Protein AF-A0A529NFM2-F1 (afdb_monomer_lite)

pLDDT: mean 87.83, std 7.05, range [56.12, 96.06]

Sequence (124 aa):
ILSVAPDRVPVTVTPLTDRETLAQTISKYDLLAVPVVDHGKLLGIVTIDDIIDTMVEETTEDVHRFGGMEALDEPYMKMGFLAMIQKRAGWLCALFISEMLTANAMQSYEGELEKAIVLTLFIP

Structure (mmCIF, N/CA/C/O backbone):
data_AF-A0A529NFM2-F1
#
_entry.id   AF-A0A529NFM2-F1
#
loop_
_atom_site.group_PD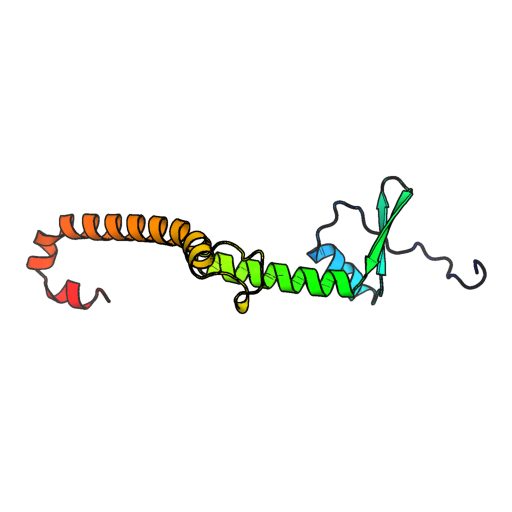B
_atom_site.id
_atom_site.type_symbol
_atom_site.label_atom_id
_atom_site.label_alt_id
_atom_site.label_comp_id
_atom_site.label_asym_id
_atom_site.label_entity_id
_atom_site.label_seq_id
_atom_site.pdbx_PDB_ins_code
_atom_site.Cartn_x
_atom_site.Cartn_y
_atom_site.Cartn_z
_atom_site.occupancy
_atom_site.B_iso_or_equiv
_atom_site.auth_seq_id
_atom_site.auth_comp_id
_atom_site.auth_asym_id
_atom_site.auth_atom_id
_atom_site.pdbx_PDB_model_num
ATOM 1 N N . ILE A 1 1 ? 17.351 -7.878 -40.162 1.00 56.12 1 ILE A N 1
ATOM 2 C CA . ILE A 1 1 ? 16.582 -7.542 -38.933 1.00 56.12 1 ILE A CA 1
ATOM 3 C C . ILE A 1 1 ? 15.458 -6.569 -39.268 1.00 56.12 1 ILE A C 1
ATOM 5 O O . ILE A 1 1 ? 14.311 -6.951 -39.105 1.00 56.12 1 ILE A O 1
ATO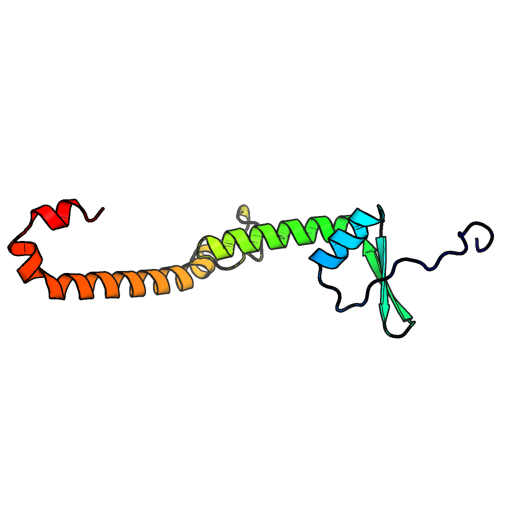M 9 N N . LEU A 1 2 ? 15.747 -5.397 -39.848 1.00 61.41 2 LEU A N 1
ATOM 10 C CA . LEU A 1 2 ? 14.709 -4.494 -40.387 1.00 61.41 2 LEU A CA 1
ATOM 11 C C . LEU A 1 2 ? 13.817 -5.141 -41.466 1.00 61.41 2 LEU A C 1
ATOM 13 O O . LEU A 1 2 ? 12.674 -4.753 -41.620 1.00 61.41 2 LEU A O 1
ATOM 17 N N . SER A 1 3 ? 14.304 -6.176 -42.156 1.00 69.69 3 SER A N 1
ATOM 18 C CA . SER A 1 3 ? 13.525 -6.996 -43.097 1.00 69.69 3 SER A CA 1
ATOM 19 C C . SER A 1 3 ? 12.562 -8.005 -42.447 1.00 69.69 3 SER A C 1
ATOM 21 O O . SER A 1 3 ? 11.791 -8.641 -43.155 1.00 69.69 3 SER A O 1
ATOM 23 N N . VAL A 1 4 ? 12.653 -8.207 -41.128 1.00 76.31 4 VAL A N 1
ATOM 24 C CA . VAL A 1 4 ? 11.832 -9.152 -40.341 1.00 76.31 4 VAL A CA 1
ATOM 25 C C . VAL A 1 4 ? 10.884 -8.398 -39.402 1.00 76.31 4 VAL A C 1
ATOM 27 O O . VAL A 1 4 ? 9.850 -8.930 -39.007 1.00 76.31 4 VAL A O 1
ATOM 30 N N . ALA A 1 5 ? 11.223 -7.155 -39.045 1.00 70.50 5 ALA A N 1
ATOM 31 C CA . ALA A 1 5 ? 10.384 -6.312 -38.211 1.00 70.50 5 ALA A CA 1
ATOM 32 C C . ALA A 1 5 ? 9.169 -5.809 -39.017 1.00 70.50 5 ALA A C 1
ATOM 34 O O . ALA A 1 5 ? 9.353 -5.256 -40.101 1.00 70.50 5 ALA A O 1
ATOM 35 N N . PRO A 1 6 ? 7.935 -5.994 -38.519 1.00 70.12 6 PRO A N 1
ATOM 36 C CA . PRO A 1 6 ? 6.748 -5.445 -39.162 1.00 70.12 6 PRO A CA 1
ATOM 37 C C . PRO A 1 6 ? 6.779 -3.912 -39.150 1.00 70.1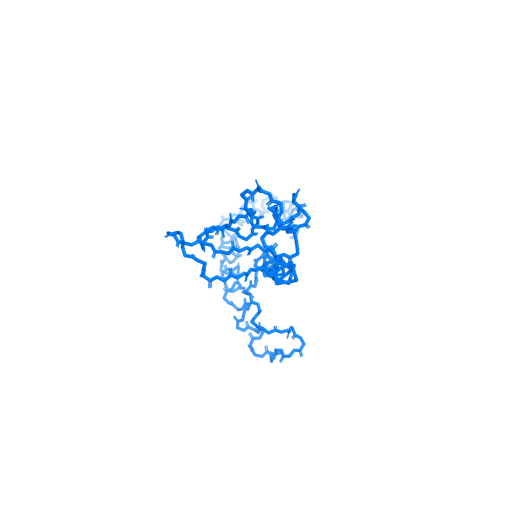2 6 PRO A C 1
ATOM 39 O O . PRO A 1 6 ? 7.216 -3.310 -38.170 1.00 70.12 6 PRO A O 1
ATOM 42 N N . ASP A 1 7 ? 6.252 -3.300 -40.211 1.00 73.94 7 ASP A N 1
ATOM 43 C CA . ASP A 1 7 ? 6.233 -1.849 -40.470 1.00 73.94 7 ASP A CA 1
ATOM 44 C C . ASP A 1 7 ? 5.181 -1.110 -39.609 1.00 73.94 7 ASP A C 1
ATOM 46 O O . ASP A 1 7 ? 4.349 -0.338 -40.084 1.00 73.94 7 ASP A O 1
ATOM 50 N N . ARG A 1 8 ? 5.147 -1.423 -38.310 1.00 78.94 8 ARG A N 1
ATOM 51 C CA . ARG A 1 8 ? 4.196 -0.882 -37.335 1.00 78.94 8 ARG A CA 1
ATOM 52 C C . ARG A 1 8 ? 4.927 -0.097 -36.264 1.00 78.94 8 ARG A C 1
ATOM 54 O O . ARG A 1 8 ? 5.994 -0.498 -35.802 1.00 78.94 8 ARG A O 1
ATOM 61 N N . VAL A 1 9 ? 4.312 1.000 -35.837 1.00 83.12 9 VAL A N 1
ATOM 62 C CA . VAL A 1 9 ? 4.808 1.783 -34.706 1.00 83.12 9 VAL A CA 1
ATOM 63 C C . VAL A 1 9 ? 4.782 0.885 -33.461 1.00 83.12 9 VAL A C 1
ATOM 65 O O . VAL A 1 9 ? 3.732 0.302 -33.170 1.00 83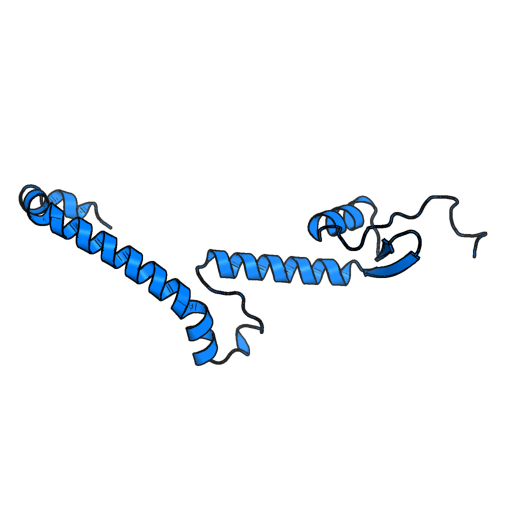.12 9 VAL A O 1
ATOM 68 N N . PRO A 1 10 ? 5.912 0.712 -32.752 1.00 86.25 10 PRO A N 1
ATOM 69 C CA . PRO A 1 10 ? 5.932 -0.071 -31.526 1.00 86.25 10 PRO A CA 1
ATOM 70 C C . PRO A 1 10 ? 5.066 0.607 -30.464 1.00 86.25 10 PRO A C 1
ATOM 72 O O . PRO A 1 10 ? 5.022 1.833 -30.370 1.00 86.25 10 PRO A O 1
ATOM 75 N N . VAL A 1 11 ? 4.385 -0.195 -29.650 1.00 91.38 11 VAL A N 1
ATOM 76 C CA . VAL A 1 11 ? 3.683 0.314 -28.469 1.00 91.38 11 VAL A CA 1
ATOM 77 C C . VAL A 1 11 ? 4.744 0.733 -27.455 1.00 91.38 11 VAL A C 1
ATOM 79 O O . VAL A 1 11 ? 5.595 -0.072 -27.086 1.00 91.38 11 VAL A O 1
ATOM 82 N N . THR A 1 12 ? 4.716 1.995 -27.038 1.00 93.69 12 THR A N 1
ATOM 83 C CA . THR A 1 12 ? 5.676 2.580 -26.094 1.00 93.69 12 THR A CA 1
ATOM 84 C C . THR A 1 12 ? 4.932 3.320 -24.994 1.00 93.69 12 THR A C 1
ATOM 86 O O . THR A 1 12 ? 3.850 3.852 -25.247 1.00 93.69 12 THR A O 1
ATOM 89 N N . VAL A 1 13 ? 5.534 3.434 -23.815 1.00 94.94 13 VAL A N 1
ATOM 90 C CA . VAL A 1 13 ? 4.984 4.218 -22.696 1.00 94.94 13 VAL A CA 1
ATOM 91 C C . VAL A 1 13 ? 5.935 5.334 -22.288 1.00 94.94 13 VAL A C 1
ATOM 93 O O . VAL A 1 13 ? 7.133 5.280 -22.570 1.00 94.94 13 VAL A O 1
ATOM 96 N N . THR A 1 14 ? 5.399 6.359 -21.631 1.00 95.44 14 THR A N 1
ATOM 97 C CA . THR A 1 14 ? 6.205 7.436 -21.043 1.00 95.44 14 THR A CA 1
ATOM 98 C C . THR A 1 14 ? 6.673 7.030 -19.643 1.00 95.44 14 THR A C 1
ATOM 100 O O . THR A 1 14 ? 5.997 6.236 -18.986 1.00 95.44 14 THR A O 1
ATOM 103 N N . PRO A 1 15 ? 7.774 7.601 -19.123 1.00 93.62 15 PRO A N 1
ATOM 104 C CA . PRO A 1 15 ? 8.235 7.316 -17.758 1.00 93.62 15 PRO A CA 1
ATOM 105 C C . PRO A 1 15 ? 7.254 7.756 -16.656 1.00 93.62 15 PRO A C 1
ATOM 107 O O . PRO A 1 15 ? 7.428 7.377 -15.506 1.00 93.62 15 PRO A O 1
ATOM 110 N N . LEU A 1 16 ? 6.239 8.558 -16.992 1.00 94.88 16 LEU A N 1
ATOM 111 C CA . LEU A 1 16 ? 5.198 9.027 -16.071 1.00 94.88 16 LEU A CA 1
ATOM 112 C C . LEU A 1 16 ? 3.908 8.196 -16.161 1.00 94.88 16 LEU A C 1
ATOM 114 O O . LEU A 1 1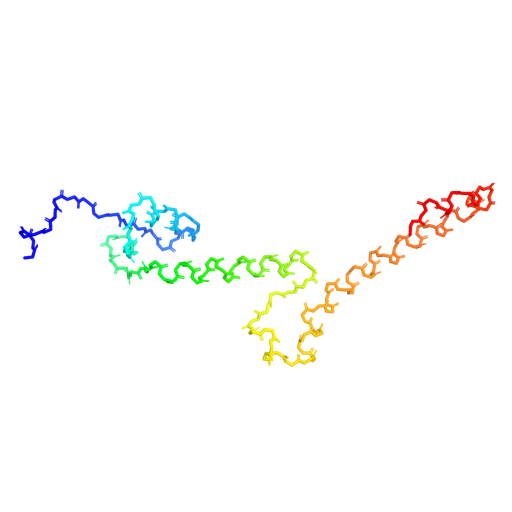6 ? 2.900 8.565 -15.564 1.00 94.88 16 LEU A O 1
ATOM 118 N N . THR A 1 17 ? 3.907 7.128 -16.963 1.00 93.69 17 THR A N 1
ATOM 119 C CA . THR A 1 17 ? 2.740 6.253 -17.104 1.00 93.69 17 THR A CA 1
ATOM 120 C C . THR A 1 17 ? 2.525 5.485 -15.808 1.00 93.69 17 THR A C 1
ATOM 122 O O . THR A 1 17 ? 3.462 4.896 -15.273 1.00 93.69 17 THR A O 1
ATOM 125 N N . ASP A 1 18 ? 1.286 5.490 -15.322 1.00 92.31 18 ASP A N 1
ATOM 126 C CA . ASP A 1 18 ? 0.906 4.752 -14.125 1.00 92.31 18 ASP A CA 1
ATOM 127 C C . ASP A 1 18 ? 1.061 3.232 -14.315 1.00 92.31 18 ASP A C 1
ATOM 129 O O . ASP A 1 18 ? 0.885 2.707 -15.422 1.00 92.31 18 ASP A O 1
ATOM 133 N N . ARG A 1 19 ? 1.376 2.520 -13.228 1.00 90.50 19 ARG A N 1
ATOM 134 C CA . ARG A 1 19 ? 1.634 1.074 -13.248 1.00 90.50 19 ARG A CA 1
ATOM 135 C C . ARG A 1 19 ? 0.420 0.271 -13.700 1.00 90.50 19 ARG A C 1
ATOM 137 O O . ARG A 1 19 ? 0.581 -0.660 -14.486 1.00 90.50 19 ARG A O 1
ATOM 144 N N . GLU A 1 20 ? -0.784 0.650 -13.278 1.00 89.56 20 GLU A N 1
ATOM 145 C CA . GLU A 1 20 ? -2.017 -0.025 -13.685 1.00 89.56 20 GLU A CA 1
ATOM 146 C C . GLU A 1 20 ? -2.241 0.151 -15.191 1.00 89.56 20 GLU A C 1
ATOM 148 O O . GLU A 1 20 ? -2.531 -0.799 -15.918 1.00 89.56 20 GLU A O 1
ATOM 153 N N . THR A 1 21 ? -2.013 1.367 -15.692 1.00 92.00 21 THR A N 1
ATOM 154 C CA . THR A 1 21 ? -2.131 1.676 -17.125 1.00 92.00 21 THR A CA 1
ATOM 155 C C . THR A 1 21 ? -1.088 0.916 -17.952 1.00 92.00 21 THR A C 1
ATOM 157 O O . THR A 1 21 ? -1.379 0.433 -19.054 1.00 92.00 21 THR A O 1
ATOM 160 N N . LEU A 1 22 ? 0.129 0.766 -17.422 1.00 92.94 22 LEU A N 1
ATOM 161 C CA . LEU A 1 22 ? 1.180 -0.048 -18.024 1.00 92.94 22 LEU A CA 1
ATOM 162 C C . LEU A 1 22 ? 0.785 -1.532 -18.061 1.00 92.94 22 LEU A C 1
ATOM 164 O O . LEU A 1 22 ? 0.872 -2.148 -19.124 1.00 92.94 22 LEU A O 1
ATOM 168 N N . ALA A 1 23 ? 0.283 -2.084 -16.956 1.00 92.19 23 ALA A N 1
ATOM 169 C CA . ALA A 1 23 ? -0.189 -3.466 -16.878 1.00 92.19 23 ALA A CA 1
ATOM 170 C C . ALA A 1 23 ? -1.341 -3.734 -17.859 1.00 92.19 23 ALA A C 1
ATOM 172 O O . ALA A 1 23 ? -1.318 -4.720 -18.600 1.00 92.19 23 ALA A O 1
ATOM 173 N N . GLN A 1 24 ? -2.305 -2.813 -17.949 1.00 93.12 24 GLN A N 1
ATOM 174 C CA . GLN A 1 24 ? -3.388 -2.875 -18.933 1.00 93.12 24 GLN A CA 1
ATOM 175 C C . GLN A 1 24 ? -2.852 -2.848 -20.370 1.00 93.12 24 GLN A C 1
ATOM 177 O O . GLN A 1 24 ? -3.346 -3.580 -21.225 1.00 93.12 24 GLN A O 1
ATOM 182 N N . THR A 1 25 ? -1.827 -2.039 -20.651 1.00 93.00 25 THR A N 1
ATOM 183 C CA . THR A 1 25 ? -1.200 -1.966 -21.981 1.00 93.00 25 THR A CA 1
ATOM 184 C C . THR A 1 25 ? -0.490 -3.270 -22.337 1.00 93.00 25 THR A C 1
ATOM 186 O O . THR A 1 25 ? -0.674 -3.782 -23.442 1.00 93.00 25 THR A O 1
ATOM 189 N N . ILE A 1 26 ? 0.282 -3.825 -21.400 1.00 93.12 26 ILE A N 1
ATOM 190 C CA . ILE A 1 26 ? 0.966 -5.115 -21.544 1.00 93.12 26 ILE A CA 1
ATOM 191 C C . ILE A 1 26 ? -0.048 -6.227 -21.828 1.00 93.12 26 ILE A C 1
ATOM 193 O O . ILE A 1 26 ? 0.108 -6.956 -22.805 1.00 93.12 26 ILE A O 1
ATOM 197 N N . SER A 1 27 ? -1.115 -6.302 -21.027 1.00 92.44 27 SER A N 1
ATOM 198 C CA . SER A 1 27 ? -2.167 -7.313 -21.162 1.00 92.44 27 SER A CA 1
ATOM 199 C C . SER A 1 27 ? -2.978 -7.155 -22.450 1.00 92.44 27 SER A C 1
ATOM 201 O O . SER A 1 27 ? -3.272 -8.142 -23.113 1.00 92.44 27 SER A O 1
ATOM 203 N N . LYS A 1 28 ? -3.312 -5.925 -22.855 1.00 93.62 28 LYS A N 1
ATOM 204 C CA . LYS A 1 28 ? -4.111 -5.663 -24.062 1.00 93.62 28 LYS A CA 1
ATOM 205 C C . LYS A 1 28 ? -3.429 -6.132 -25.349 1.00 93.62 28 LYS A C 1
ATOM 207 O O . LYS A 1 28 ? -4.116 -6.468 -26.313 1.00 93.62 28 LYS A O 1
ATOM 212 N N . TYR A 1 29 ? -2.102 -6.075 -25.389 1.00 92.19 29 TYR A N 1
ATOM 213 C CA . TYR A 1 29 ? -1.311 -6.372 -26.583 1.00 92.19 29 TYR A CA 1
ATOM 214 C C . TYR A 1 29 ? -0.440 -7.634 -26.438 1.00 92.19 29 TYR A C 1
ATOM 216 O O . TYR A 1 29 ? 0.395 -7.867 -27.312 1.00 92.19 29 TYR A O 1
ATOM 224 N N . ASP A 1 30 ? -0.621 -8.420 -25.367 1.00 92.50 30 ASP A N 1
ATOM 225 C CA . ASP A 1 30 ? 0.160 -9.625 -25.037 1.00 92.50 30 ASP A CA 1
ATOM 226 C C . ASP A 1 30 ? 1.685 -9.405 -25.147 1.00 92.50 30 ASP A C 1
ATOM 228 O O . ASP A 1 30 ? 2.423 -10.180 -25.763 1.00 92.50 30 ASP A O 1
ATOM 232 N N . LEU A 1 31 ? 2.168 -8.288 -24.591 1.00 93.19 31 LEU A N 1
ATOM 233 C CA . LEU A 1 31 ? 3.572 -7.885 -24.695 1.00 93.19 31 LEU A CA 1
ATOM 234 C C . LEU A 1 31 ? 4.422 -8.562 -23.613 1.00 93.19 31 LEU A C 1
ATOM 236 O O . LEU A 1 31 ? 4.047 -8.608 -22.450 1.00 93.19 31 LEU A O 1
ATOM 240 N N . LEU A 1 32 ? 5.616 -9.031 -23.979 1.00 94.06 32 LEU A N 1
ATOM 241 C CA . LEU A 1 32 ? 6.598 -9.529 -23.002 1.00 94.06 32 LEU A CA 1
ATOM 242 C C . LEU A 1 32 ? 7.372 -8.392 -22.326 1.00 94.06 32 LEU A C 1
ATOM 244 O O . LEU A 1 32 ? 7.837 -8.532 -21.198 1.00 94.06 32 LEU A O 1
ATOM 248 N N . ALA A 1 33 ? 7.527 -7.275 -23.036 1.00 94.00 33 ALA A N 1
ATOM 249 C CA . ALA A 1 33 ? 8.161 -6.069 -22.538 1.00 94.00 33 ALA A CA 1
ATOM 250 C C . ALA A 1 33 ? 7.642 -4.844 -23.294 1.00 94.00 33 ALA A C 1
ATOM 252 O O . ALA A 1 33 ? 7.282 -4.933 -24.472 1.00 94.00 33 ALA A O 1
ATOM 253 N N . VAL A 1 34 ? 7.652 -3.693 -22.626 1.00 94.88 34 VAL A N 1
ATOM 254 C CA . VAL A 1 34 ? 7.258 -2.404 -23.191 1.00 94.88 34 VAL A CA 1
ATOM 255 C C . VAL A 1 34 ? 8.427 -1.427 -23.079 1.00 94.88 34 VAL A C 1
ATOM 257 O O . VAL A 1 34 ? 8.965 -1.233 -21.988 1.00 94.88 34 VAL A O 1
ATOM 260 N N . PRO A 1 35 ? 8.851 -0.795 -24.185 1.00 94.81 35 PRO A N 1
ATOM 261 C CA . PRO A 1 35 ? 9.867 0.245 -24.144 1.00 94.81 35 PRO A CA 1
ATOM 262 C C . PRO A 1 35 ? 9.328 1.529 -23.506 1.00 94.81 35 PRO A C 1
ATOM 264 O O . PRO A 1 35 ? 8.252 2.024 -23.859 1.00 94.81 35 PRO A O 1
ATOM 267 N N . VAL A 1 36 ? 10.133 2.100 -22.613 1.00 95.44 36 VAL A N 1
ATOM 268 C CA . VAL A 1 36 ? 9.896 3.408 -22.002 1.00 95.44 36 VAL A CA 1
ATOM 269 C C . VAL A 1 36 ? 10.644 4.454 -22.815 1.00 95.44 36 VAL A C 1
ATOM 271 O O . VAL A 1 36 ? 11.875 4.422 -22.916 1.00 95.44 36 VAL A O 1
ATOM 274 N N . VAL A 1 37 ? 9.900 5.375 -23.419 1.00 95.62 37 VAL A N 1
ATOM 275 C CA . VAL A 1 37 ? 10.436 6.408 -24.307 1.00 95.62 37 VAL A CA 1
ATOM 276 C C . VAL A 1 37 ? 10.103 7.780 -23.749 1.00 95.62 37 VAL A C 1
ATOM 278 O O . VAL A 1 37 ? 8.964 8.058 -23.381 1.00 95.62 37 VAL A O 1
ATOM 281 N N . ASP A 1 38 ? 11.102 8.655 -23.737 1.00 95.56 38 ASP A N 1
ATOM 282 C CA . ASP A 1 38 ? 10.944 10.049 -23.350 1.00 95.56 38 ASP A CA 1
ATOM 283 C C . ASP A 1 38 ? 11.574 10.968 -24.398 1.00 95.56 38 ASP A C 1
ATOM 285 O O . ASP A 1 38 ? 12.719 10.769 -24.805 1.00 95.56 38 ASP A O 1
ATOM 289 N N . HIS A 1 39 ? 10.812 11.948 -24.891 1.00 93.44 39 HIS A N 1
ATOM 290 C CA . HIS A 1 39 ? 11.257 12.899 -25.923 1.00 93.44 39 HIS A CA 1
ATOM 291 C C . HIS A 1 39 ? 11.962 12.239 -27.134 1.00 93.44 39 HIS A C 1
ATOM 293 O O . HIS A 1 39 ? 12.951 12.753 -27.660 1.00 93.44 39 HIS A O 1
ATOM 299 N N . GLY A 1 40 ? 11.476 11.070 -27.570 1.00 87.94 40 GLY A N 1
ATOM 300 C CA . GLY A 1 40 ? 12.047 10.309 -28.690 1.00 87.94 40 GLY A CA 1
ATOM 301 C C . GLY A 1 40 ? 13.320 9.517 -28.362 1.00 87.94 40 GLY A C 1
ATOM 302 O O . GLY A 1 40 ? 13.930 8.950 -29.268 1.00 87.94 40 GLY A O 1
ATOM 303 N N . LYS A 1 41 ? 13.728 9.452 -27.090 1.00 93.62 41 LYS A N 1
ATOM 304 C CA . LYS A 1 41 ? 14.853 8.642 -26.608 1.00 93.62 41 LYS A CA 1
ATOM 305 C C . LYS A 1 41 ? 14.342 7.434 -25.834 1.00 93.62 41 LYS A C 1
ATOM 307 O O . LYS A 1 41 ? 13.496 7.569 -24.955 1.00 93.62 41 LYS A O 1
ATOM 312 N N . LEU A 1 42 ? 14.887 6.259 -26.138 1.00 94.44 42 LEU A N 1
ATOM 313 C CA . LEU A 1 42 ? 14.646 5.051 -25.355 1.00 94.44 42 LEU A CA 1
ATOM 314 C C . LEU A 1 42 ? 15.387 5.175 -24.020 1.00 94.44 42 LEU A C 1
ATOM 316 O O . LEU A 1 42 ? 16.615 5.252 -24.008 1.00 94.44 42 LEU A O 1
ATOM 320 N N . LEU A 1 43 ? 14.641 5.201 -22.919 1.00 95.31 43 LEU A N 1
ATOM 321 C CA . LEU A 1 43 ? 15.209 5.188 -21.571 1.00 95.31 43 LEU A CA 1
ATOM 322 C C . LEU A 1 43 ? 15.491 3.758 -21.106 1.00 95.31 43 LEU A C 1
ATOM 324 O O . LEU A 1 43 ? 16.496 3.511 -20.448 1.00 95.31 43 LEU A O 1
ATOM 328 N N . GLY A 1 44 ? 14.621 2.817 -21.474 1.00 94.62 44 GLY A N 1
ATOM 329 C CA . GLY A 1 44 ? 14.736 1.422 -21.075 1.00 94.62 44 GLY A CA 1
ATOM 330 C C . GLY A 1 44 ? 13.541 0.593 -21.523 1.00 94.62 44 GLY A C 1
ATOM 331 O O . GLY A 1 44 ? 12.753 1.018 -22.370 1.00 94.62 44 GLY A O 1
ATOM 332 N N . ILE A 1 45 ? 13.418 -0.596 -20.946 1.00 94.88 45 ILE A N 1
ATOM 333 C CA . ILE A 1 45 ? 12.274 -1.487 -21.126 1.00 94.88 45 ILE A CA 1
ATOM 334 C C . ILE A 1 45 ? 11.746 -1.892 -19.760 1.00 94.88 45 ILE A C 1
ATOM 336 O O . ILE A 1 45 ? 12.495 -1.898 -18.787 1.00 94.88 45 ILE A O 1
ATOM 340 N N . VAL A 1 46 ? 10.475 -2.252 -19.723 1.00 95.12 46 VAL A N 1
ATOM 341 C CA . VAL A 1 46 ? 9.827 -2.827 -18.553 1.00 95.12 46 VAL A CA 1
ATOM 342 C C . VAL A 1 46 ? 9.194 -4.143 -18.970 1.00 95.12 46 VAL A C 1
ATOM 344 O O . VAL A 1 46 ? 8.501 -4.185 -19.991 1.00 95.12 46 VAL A O 1
ATOM 347 N N . THR A 1 47 ? 9.479 -5.218 -18.246 1.00 95.00 47 THR A N 1
ATOM 348 C CA . THR A 1 47 ? 9.021 -6.564 -18.589 1.00 95.00 47 THR A CA 1
ATOM 349 C C . THR A 1 47 ? 7.732 -6.925 -17.856 1.00 95.00 47 THR A C 1
ATOM 351 O O . THR A 1 47 ? 7.299 -6.244 -16.925 1.00 95.00 47 THR A O 1
ATOM 354 N N . ILE A 1 48 ? 7.063 -7.979 -18.325 1.00 93.38 48 ILE A N 1
ATOM 355 C CA . ILE A 1 48 ? 5.822 -8.449 -17.707 1.00 93.38 48 ILE A CA 1
ATOM 356 C C . ILE A 1 48 ? 6.048 -8.973 -16.282 1.00 93.38 48 ILE A C 1
ATOM 358 O O . ILE A 1 48 ? 5.222 -8.705 -15.419 1.00 93.38 48 ILE A O 1
ATOM 362 N N . ASP A 1 49 ? 7.157 -9.668 -16.023 1.00 93.12 49 ASP A N 1
ATOM 363 C CA . ASP A 1 49 ? 7.528 -10.183 -14.701 1.00 93.12 49 ASP A CA 1
ATOM 364 C C . ASP A 1 49 ? 7.666 -9.056 -13.667 1.00 93.12 49 ASP A C 1
ATOM 366 O O . ASP A 1 49 ? 7.007 -9.123 -12.630 1.00 93.12 49 ASP A O 1
ATOM 370 N N . ASP A 1 50 ? 8.367 -7.967 -14.000 1.00 92.31 50 ASP A N 1
ATOM 371 C CA . ASP A 1 50 ? 8.525 -6.808 -13.106 1.00 92.31 50 ASP A CA 1
ATOM 372 C C . ASP A 1 50 ? 7.172 -6.178 -12.707 1.00 92.31 50 ASP A C 1
ATOM 374 O O . ASP A 1 50 ? 6.970 -5.739 -11.571 1.00 92.31 50 ASP A O 1
ATOM 378 N N . ILE A 1 51 ? 6.217 -6.129 -13.643 1.00 90.88 51 ILE A N 1
ATOM 379 C CA . ILE A 1 51 ? 4.880 -5.562 -13.405 1.00 90.88 51 ILE A CA 1
ATOM 380 C C . ILE A 1 51 ? 4.020 -6.472 -12.551 1.00 90.88 51 ILE A C 1
ATOM 382 O O . ILE A 1 51 ? 3.301 -5.972 -11.686 1.00 90.88 51 ILE A O 1
ATOM 386 N N . ILE A 1 52 ? 4.084 -7.785 -12.771 1.00 90.38 52 ILE A N 1
ATOM 387 C CA . ILE A 1 52 ? 3.347 -8.735 -11.940 1.00 90.38 52 ILE A CA 1
ATOM 388 C C . ILE A 1 52 ? 3.833 -8.650 -10.492 1.00 90.38 52 ILE A C 1
ATOM 390 O O . ILE A 1 52 ? 2.998 -8.517 -9.597 1.00 90.38 52 ILE A O 1
ATOM 394 N N . ASP A 1 53 ? 5.147 -8.651 -10.268 1.00 89.25 53 ASP A N 1
ATOM 395 C CA . ASP A 1 53 ? 5.713 -8.583 -8.919 1.00 89.25 53 ASP A CA 1
ATOM 396 C C . ASP A 1 53 ? 5.317 -7.274 -8.220 1.00 89.25 53 ASP A C 1
ATOM 398 O O . ASP A 1 53 ? 4.786 -7.297 -7.108 1.00 89.25 53 ASP A O 1
ATOM 402 N N . THR A 1 54 ? 5.432 -6.140 -8.919 1.00 87.94 54 THR A N 1
ATOM 403 C CA . THR A 1 54 ? 5.062 -4.832 -8.358 1.00 87.94 54 THR A CA 1
ATOM 404 C C . THR A 1 54 ? 3.567 -4.743 -8.020 1.00 87.94 54 THR A C 1
ATOM 406 O O . THR A 1 54 ? 3.202 -4.217 -6.972 1.00 87.94 54 THR A O 1
ATOM 409 N N . MET A 1 55 ? 2.673 -5.269 -8.869 1.00 87.44 55 MET A N 1
ATOM 410 C CA . MET A 1 55 ? 1.228 -5.256 -8.584 1.00 87.44 55 MET A CA 1
ATOM 411 C C . MET A 1 55 ? 0.867 -6.096 -7.353 1.00 87.44 55 MET A C 1
ATOM 413 O O . MET A 1 55 ? -0.030 -5.727 -6.590 1.00 87.44 55 MET A O 1
ATOM 417 N N . VAL A 1 56 ? 1.540 -7.232 -7.154 1.00 87.31 56 VAL A N 1
ATOM 418 C CA . VAL A 1 56 ? 1.327 -8.089 -5.980 1.00 87.31 56 VAL A CA 1
ATOM 419 C C . VAL A 1 56 ? 1.820 -7.398 -4.707 1.00 87.31 56 VAL A C 1
ATOM 421 O O . VAL A 1 56 ? 1.136 -7.453 -3.678 1.00 87.31 56 VAL A O 1
ATOM 424 N N . GLU A 1 57 ? 2.969 -6.724 -4.772 1.00 85.56 57 GLU A N 1
ATOM 425 C CA . GLU A 1 57 ? 3.508 -5.934 -3.663 1.00 85.56 57 GLU A CA 1
ATOM 426 C C . GLU A 1 57 ? 2.573 -4.783 -3.275 1.00 85.56 57 GLU A C 1
ATOM 428 O O . GLU A 1 57 ? 2.201 -4.691 -2.104 1.00 85.56 57 GLU A O 1
ATOM 433 N N . GLU A 1 58 ? 2.101 -3.981 -4.237 1.00 85.19 58 GLU A N 1
ATOM 434 C CA . GLU A 1 58 ? 1.171 -2.877 -3.949 1.00 85.19 58 GLU A CA 1
ATOM 435 C C . GLU A 1 58 ? -0.157 -3.385 -3.380 1.00 85.19 58 GLU A C 1
ATOM 437 O O . GLU A 1 58 ? -0.646 -2.858 -2.384 1.00 85.19 58 GLU A O 1
ATOM 442 N N . THR A 1 59 ? -0.698 -4.482 -3.921 1.00 85.75 59 THR A N 1
ATOM 443 C CA . THR A 1 59 ? -1.914 -5.099 -3.365 1.00 85.75 59 THR A CA 1
ATOM 444 C C . THR A 1 59 ? -1.709 -5.519 -1.904 1.00 85.75 59 THR A C 1
ATOM 446 O O . THR A 1 59 ? -2.597 -5.359 -1.066 1.00 85.75 59 THR A O 1
ATOM 449 N N . THR A 1 60 ? -0.536 -6.063 -1.578 1.00 86.19 60 THR A N 1
ATOM 450 C CA . THR A 1 60 ? -0.202 -6.486 -0.212 1.00 86.19 60 THR A CA 1
ATOM 451 C C . THR A 1 60 ? -0.053 -5.283 0.721 1.00 86.19 60 THR A C 1
ATOM 453 O O . THR A 1 60 ? -0.562 -5.303 1.844 1.00 86.19 60 THR A O 1
ATOM 456 N N . GLU A 1 61 ? 0.609 -4.222 0.259 1.00 85.62 61 GLU A N 1
ATOM 457 C CA . GLU A 1 61 ? 0.715 -2.951 0.975 1.00 85.62 61 GLU A CA 1
ATOM 458 C C . GLU A 1 61 ? -0.663 -2.337 1.257 1.00 85.62 61 GLU A C 1
ATOM 460 O O . GLU A 1 61 ? -0.937 -1.929 2.388 1.00 85.62 61 GLU A O 1
ATOM 465 N N . ASP A 1 62 ? -1.553 -2.310 0.271 1.00 84.88 62 ASP A N 1
ATOM 466 C CA . ASP A 1 62 ? -2.893 -1.750 0.431 1.00 84.88 62 ASP A CA 1
ATOM 467 C C . ASP A 1 62 ? -3.714 -2.528 1.461 1.00 84.88 62 ASP A C 1
ATOM 469 O O . ASP A 1 62 ? -4.385 -1.932 2.308 1.00 84.88 62 ASP A O 1
ATOM 473 N N . VAL A 1 63 ? -3.610 -3.861 1.463 1.00 86.50 63 VAL A N 1
ATOM 474 C CA . VAL A 1 63 ? -4.245 -4.713 2.482 1.00 86.50 63 VAL A CA 1
ATOM 475 C C . VAL A 1 63 ? -3.700 -4.406 3.879 1.00 86.50 63 VAL A C 1
ATOM 477 O O . VAL A 1 63 ? -4.471 -4.314 4.839 1.00 86.50 63 VAL A O 1
ATOM 480 N N . HIS A 1 64 ? -2.388 -4.211 4.012 1.00 86.12 64 HIS A N 1
ATOM 481 C CA . HIS A 1 64 ? -1.769 -3.792 5.267 1.00 86.12 64 HIS A CA 1
ATOM 482 C C . HIS A 1 64 ? -2.324 -2.437 5.733 1.00 86.12 64 HIS A C 1
ATOM 484 O O . HIS A 1 64 ? -2.831 -2.316 6.853 1.00 86.12 64 HIS A O 1
ATOM 490 N N . ARG A 1 65 ? -2.329 -1.433 4.855 1.00 86.12 65 ARG A N 1
ATOM 491 C CA . ARG A 1 65 ? -2.836 -0.090 5.170 1.00 86.12 65 ARG A CA 1
ATOM 492 C C . ARG A 1 65 ? -4.316 -0.095 5.536 1.00 86.12 65 ARG A C 1
ATOM 494 O O . ARG A 1 65 ? -4.700 0.565 6.502 1.00 86.12 65 ARG A O 1
ATOM 501 N N . PHE A 1 66 ? -5.129 -0.888 4.841 1.00 86.12 66 PHE A N 1
ATOM 502 C CA . PHE A 1 66 ? -6.539 -1.092 5.174 1.00 86.12 66 PHE A CA 1
ATOM 503 C C . PHE A 1 66 ? -6.725 -1.704 6.571 1.00 86.12 66 PHE A C 1
ATOM 505 O O . PHE A 1 66 ? -7.617 -1.306 7.315 1.00 86.12 66 PHE A O 1
ATOM 512 N N . GLY A 1 67 ? -5.846 -2.629 6.963 1.00 86.25 67 GLY A N 1
ATOM 513 C CA . GLY A 1 67 ? -5.835 -3.255 8.286 1.00 86.25 67 GLY A CA 1
ATOM 514 C C . GLY A 1 67 ? -5.302 -2.376 9.425 1.00 86.25 67 GLY A C 1
ATOM 515 O O . GLY A 1 67 ? -5.070 -2.898 10.518 1.00 86.25 67 GLY A O 1
ATOM 516 N N . GLY A 1 68 ? -5.068 -1.078 9.196 1.00 85.12 68 GLY A N 1
ATOM 517 C CA . GLY A 1 68 ? -4.554 -0.163 10.218 1.00 85.12 68 GLY A CA 1
ATOM 518 C C . GLY A 1 68 ? -3.100 -0.450 10.598 1.00 85.12 68 GLY A C 1
ATOM 519 O O . GLY A 1 68 ? -2.724 -0.352 11.766 1.00 85.12 68 GLY A O 1
ATOM 520 N N . MET A 1 69 ? -2.277 -0.853 9.630 1.00 86.44 69 MET A N 1
ATOM 521 C CA . MET A 1 69 ? -0.828 -0.950 9.795 1.00 86.44 69 MET A CA 1
ATOM 522 C C . MET A 1 69 ? -0.108 -0.196 8.681 1.00 86.44 69 MET A C 1
ATOM 524 O O . MET A 1 69 ? -0.631 -0.004 7.589 1.00 86.44 69 MET A O 1
ATOM 528 N N . GLU A 1 70 ? 1.111 0.233 8.959 1.00 83.62 70 GLU A N 1
ATOM 529 C CA . GLU A 1 70 ? 2.004 0.733 7.923 1.00 83.62 70 GLU A CA 1
ATOM 530 C C . GLU A 1 70 ? 2.554 -0.423 7.068 1.00 83.62 70 GLU A C 1
ATOM 532 O O . GLU A 1 70 ? 2.648 -1.562 7.537 1.00 83.62 70 GLU A O 1
ATOM 537 N N . ALA A 1 71 ? 2.923 -0.127 5.818 1.00 80.62 71 ALA A N 1
ATOM 538 C CA . ALA A 1 71 ? 3.518 -1.090 4.900 1.00 80.62 71 ALA A CA 1
ATOM 539 C C . ALA A 1 71 ? 4.781 -1.737 5.499 1.00 80.62 71 ALA A C 1
ATOM 541 O O . ALA A 1 71 ? 5.605 -1.078 6.153 1.00 80.62 71 ALA A O 1
ATOM 542 N N . LEU A 1 72 ? 4.918 -3.047 5.289 1.00 78.56 72 LEU A N 1
ATOM 543 C CA . LEU A 1 72 ? 6.092 -3.806 5.706 1.00 78.56 72 LEU A CA 1
ATOM 544 C C . LEU A 1 72 ? 7.148 -3.723 4.603 1.00 78.56 72 LEU A C 1
ATOM 546 O O . LEU A 1 72 ? 6.903 -4.179 3.493 1.00 78.56 72 LEU A O 1
ATOM 550 N N . ASP A 1 73 ? 8.330 -3.208 4.935 1.00 73.88 73 ASP A N 1
ATOM 551 C CA . ASP A 1 73 ? 9.459 -3.112 3.993 1.00 73.88 73 ASP A CA 1
ATOM 552 C C . ASP A 1 73 ? 10.182 -4.462 3.798 1.00 73.88 73 ASP A C 1
ATOM 554 O O . ASP A 1 73 ? 11.037 -4.615 2.930 1.00 73.88 73 ASP A O 1
ATOM 558 N N . GLU A 1 74 ? 9.860 -5.455 4.633 1.00 77.31 74 GLU A N 1
ATOM 559 C CA . GLU A 1 74 ? 10.448 -6.791 4.615 1.00 77.31 74 GLU A CA 1
ATOM 560 C C . GLU A 1 74 ? 9.375 -7.870 4.822 1.00 77.31 74 GLU A C 1
ATOM 562 O O . GLU A 1 74 ? 8.343 -7.609 5.451 1.00 77.31 74 GLU A O 1
ATOM 567 N N . PRO A 1 75 ? 9.624 -9.120 4.376 1.00 79.25 75 PRO A N 1
ATOM 568 C CA . PRO A 1 75 ? 8.714 -10.230 4.623 1.00 79.25 75 PRO A CA 1
ATOM 569 C C . PRO A 1 75 ? 8.390 -10.378 6.112 1.00 79.25 75 PRO A C 1
ATOM 571 O O . PRO A 1 75 ? 9.297 -10.425 6.945 1.00 79.25 75 PRO A O 1
ATOM 574 N N . TYR A 1 76 ? 7.106 -10.556 6.433 1.00 79.56 76 TYR A N 1
ATOM 575 C CA . TYR A 1 76 ? 6.585 -10.665 7.804 1.00 79.56 76 TYR A CA 1
ATOM 576 C C . TYR A 1 76 ? 7.430 -11.569 8.721 1.00 79.56 76 TYR A C 1
ATOM 578 O O . TYR A 1 76 ? 7.724 -11.214 9.857 1.00 79.56 76 TYR A O 1
ATOM 586 N N . MET A 1 77 ? 7.871 -12.725 8.212 1.00 84.50 77 MET A N 1
ATOM 587 C CA . MET A 1 77 ? 8.629 -13.723 8.981 1.00 84.50 77 MET A CA 1
ATOM 588 C C . MET A 1 77 ? 10.069 -13.309 9.319 1.00 84.50 77 MET A C 1
ATOM 590 O O . MET A 1 77 ? 10.694 -13.941 10.168 1.00 84.50 77 MET A O 1
ATOM 594 N N . LYS A 1 78 ? 10.617 -12.297 8.639 1.00 85.12 78 LYS A N 1
ATOM 595 C CA . LYS A 1 78 ? 11.977 -11.786 8.870 1.00 85.12 78 LYS A CA 1
ATOM 596 C C . LYS A 1 78 ? 11.993 -10.576 9.800 1.00 85.12 78 LYS A C 1
ATOM 598 O O . LYS A 1 78 ? 13.023 -10.298 10.410 1.00 85.12 78 LYS A O 1
ATOM 603 N N . MET A 1 79 ? 10.861 -9.888 9.937 1.00 84.19 79 MET A N 1
ATOM 604 C CA . MET A 1 79 ? 10.779 -8.679 10.740 1.00 84.19 79 MET A CA 1
ATOM 605 C C . MET A 1 79 ? 10.840 -9.002 12.239 1.00 84.19 79 MET A C 1
ATOM 607 O O . MET A 1 79 ? 10.144 -9.879 12.751 1.00 84.19 79 MET A O 1
ATOM 611 N N . GLY A 1 80 ? 11.672 -8.260 12.971 1.00 88.69 80 GLY A N 1
ATOM 612 C CA . GLY A 1 80 ? 11.754 -8.377 14.424 1.00 88.69 80 GLY A CA 1
ATOM 613 C C . GLY A 1 80 ? 10.468 -7.915 15.121 1.00 88.69 80 GLY A C 1
ATOM 614 O O . GLY A 1 80 ? 9.803 -6.978 14.679 1.00 88.69 80 GLY A O 1
ATOM 615 N N . PHE A 1 81 ? 10.156 -8.518 16.272 1.00 88.38 81 PHE A N 1
ATOM 616 C CA . PHE A 1 81 ? 8.956 -8.202 17.062 1.00 88.38 81 PHE A CA 1
ATOM 617 C C . PHE A 1 81 ? 8.810 -6.703 17.387 1.00 88.38 81 PHE A C 1
ATOM 619 O O . PHE A 1 81 ? 7.718 -6.147 17.307 1.00 88.38 81 PHE A O 1
ATOM 626 N N . LEU A 1 82 ? 9.916 -6.023 17.710 1.00 89.50 82 LEU A N 1
ATOM 627 C CA . LEU A 1 82 ? 9.889 -4.598 18.049 1.00 89.50 82 LEU A CA 1
ATOM 628 C C . LEU A 1 82 ? 9.571 -3.708 16.832 1.00 89.50 82 LEU A C 1
ATOM 630 O O . LEU A 1 82 ? 8.833 -2.735 16.965 1.00 89.50 82 LEU A O 1
ATOM 634 N N . ALA A 1 83 ? 10.083 -4.061 15.650 1.00 87.00 83 ALA A N 1
ATOM 635 C CA . ALA A 1 83 ? 9.793 -3.345 14.407 1.00 87.00 83 ALA A CA 1
ATOM 636 C C . ALA A 1 83 ? 8.317 -3.511 14.005 1.00 87.00 83 ALA A C 1
ATOM 638 O O . ALA A 1 83 ? 7.657 -2.536 13.652 1.00 87.00 83 ALA A O 1
ATOM 639 N N . MET A 1 84 ? 7.760 -4.713 14.188 1.00 88.12 84 MET A N 1
ATOM 640 C CA . MET A 1 84 ? 6.331 -4.980 13.987 1.00 88.12 84 MET A CA 1
ATOM 641 C C . MET A 1 84 ? 5.435 -4.116 14.884 1.00 88.12 84 MET A C 1
ATOM 643 O O . MET A 1 84 ? 4.394 -3.633 14.435 1.00 88.12 84 MET A O 1
ATOM 647 N N . ILE A 1 85 ? 5.827 -3.903 16.147 1.00 89.19 85 ILE A N 1
ATOM 648 C CA . ILE A 1 85 ? 5.093 -3.009 17.053 1.00 89.19 85 ILE A CA 1
ATOM 649 C C . ILE A 1 85 ? 5.125 -1.579 16.521 1.00 89.19 85 ILE A C 1
ATOM 651 O O . ILE A 1 85 ? 4.080 -0.941 16.480 1.00 89.19 85 ILE A O 1
ATOM 655 N N . GLN A 1 86 ? 6.280 -1.075 16.081 1.00 88.19 86 GLN A N 1
ATOM 656 C CA . GLN A 1 86 ? 6.396 0.298 15.576 1.00 88.19 86 GLN A CA 1
ATOM 657 C C . GLN A 1 86 ? 5.490 0.550 14.362 1.00 88.19 86 GLN A C 1
ATOM 659 O O . GLN A 1 86 ? 4.785 1.556 14.344 1.00 88.19 86 GLN A O 1
ATOM 664 N N . LYS A 1 87 ? 5.408 -0.410 13.430 1.00 89.25 87 LYS A N 1
ATOM 665 C CA . LYS A 1 87 ? 4.541 -0.341 12.236 1.00 89.25 87 LYS A CA 1
ATOM 666 C C . LYS A 1 87 ? 3.037 -0.301 12.548 1.00 89.25 87 LYS A C 1
ATOM 668 O O . LYS A 1 87 ? 2.233 0.055 11.690 1.00 89.25 87 LYS A O 1
ATOM 673 N N . ARG A 1 88 ? 2.631 -0.666 13.770 1.00 92.88 88 ARG A N 1
ATOM 674 C CA . ARG A 1 88 ? 1.223 -0.677 14.214 1.00 92.88 88 ARG A CA 1
ATOM 675 C C . ARG A 1 88 ? 0.916 0.350 15.300 1.00 92.88 88 ARG A C 1
ATOM 677 O O . ARG A 1 88 ? -0.214 0.816 15.389 1.00 92.88 88 ARG A O 1
ATOM 684 N N . ALA A 1 89 ? 1.894 0.705 16.131 1.00 92.19 89 ALA A N 1
ATOM 685 C CA . ALA A 1 89 ? 1.698 1.531 17.319 1.00 92.19 89 ALA A CA 1
ATOM 686 C C . ALA A 1 89 ? 1.099 2.901 16.982 1.00 92.19 89 ALA A C 1
ATOM 688 O O . ALA A 1 89 ? 0.206 3.351 17.689 1.00 92.19 89 ALA A O 1
ATOM 689 N N . GLY A 1 90 ? 1.531 3.535 15.885 1.00 91.44 90 GLY A N 1
ATOM 690 C CA . GLY A 1 90 ? 0.972 4.819 15.448 1.00 91.44 90 GLY A CA 1
ATOM 691 C C . GLY A 1 90 ? -0.535 4.742 15.183 1.00 91.44 90 GLY A C 1
ATOM 692 O O . GLY A 1 90 ? -1.309 5.506 15.762 1.00 91.44 90 GLY A O 1
ATOM 693 N N . TRP A 1 91 ? -0.955 3.769 14.372 1.00 91.56 91 TRP A N 1
ATOM 694 C CA . TRP A 1 91 ? -2.367 3.534 14.063 1.00 91.56 91 TRP A CA 1
ATOM 695 C C . TRP A 1 91 ? -3.181 3.125 15.293 1.00 91.56 91 TRP A C 1
ATOM 697 O O . TRP A 1 91 ? -4.260 3.668 15.519 1.00 91.56 91 TRP A O 1
ATOM 707 N N . LEU A 1 92 ? -2.653 2.221 16.123 1.00 92.62 92 LEU A N 1
ATOM 708 C CA . LEU A 1 92 ? -3.325 1.784 17.347 1.00 92.62 92 LEU A CA 1
ATOM 709 C C . LEU A 1 92 ? -3.523 2.935 18.334 1.00 92.62 92 LEU A C 1
ATOM 711 O O . LEU A 1 92 ? -4.604 3.064 18.896 1.00 92.62 92 LEU A O 1
ATOM 715 N N . CYS A 1 93 ? -2.528 3.806 18.512 1.00 94.44 93 CYS A N 1
ATOM 716 C CA . CYS A 1 93 ? -2.664 4.990 19.357 1.00 94.44 93 CYS A CA 1
ATOM 717 C C . CYS A 1 93 ? -3.745 5.945 18.831 1.00 94.44 93 CYS A C 1
ATOM 719 O O . CYS A 1 93 ? -4.543 6.452 19.616 1.00 94.44 93 CYS A O 1
ATOM 721 N N . ALA A 1 94 ? -3.802 6.177 17.516 1.00 93.31 94 ALA A N 1
ATOM 722 C CA . ALA A 1 94 ? -4.826 7.031 16.914 1.00 93.31 94 ALA A CA 1
ATOM 723 C C . ALA A 1 94 ? -6.244 6.456 17.100 1.00 93.31 94 ALA A C 1
ATOM 725 O O . ALA A 1 94 ? -7.168 7.185 17.477 1.00 93.31 94 ALA A O 1
ATOM 726 N N . LEU A 1 95 ? -6.410 5.146 16.893 1.00 93.38 95 LEU A N 1
ATOM 727 C CA . LEU A 1 95 ? -7.681 4.451 17.115 1.00 93.38 95 LEU A CA 1
ATOM 728 C C . LEU A 1 95 ? -8.078 4.454 18.592 1.00 93.38 95 LEU A C 1
ATOM 730 O O . LEU A 1 95 ? -9.221 4.761 18.908 1.00 93.38 95 LEU A O 1
ATOM 734 N N . PHE A 1 96 ? -7.129 4.211 19.495 1.00 94.56 96 PHE A N 1
ATOM 735 C CA . PHE A 1 96 ? -7.363 4.233 20.936 1.00 94.56 96 PHE A CA 1
ATOM 736 C C . PHE A 1 96 ? -7.816 5.612 21.429 1.00 94.56 96 PHE A C 1
ATOM 738 O O . PHE A 1 96 ? -8.757 5.718 22.208 1.00 94.56 96 PHE A O 1
ATOM 745 N N . ILE A 1 97 ? -7.199 6.695 20.947 1.00 96.06 97 ILE A N 1
ATOM 746 C CA . ILE A 1 97 ? -7.644 8.056 21.281 1.00 96.06 97 ILE A CA 1
ATOM 747 C C . ILE A 1 97 ? -9.066 8.297 20.758 1.00 96.06 97 ILE A C 1
ATOM 749 O O . ILE A 1 97 ? -9.892 8.870 21.466 1.00 96.06 97 ILE A O 1
ATOM 753 N N . SER A 1 98 ? -9.367 7.831 19.544 1.00 95.06 98 SER A N 1
ATOM 754 C CA . SER A 1 98 ? -10.705 7.948 18.949 1.00 95.06 98 SER A CA 1
ATOM 755 C C . SER A 1 98 ? -11.762 7.179 19.756 1.00 95.06 98 SER A C 1
ATOM 757 O O . SER A 1 98 ? -12.857 7.688 20.008 1.00 95.06 98 SER A O 1
ATOM 759 N N . GLU A 1 99 ? -11.421 5.981 20.228 1.00 93.81 99 GLU A N 1
ATOM 760 C CA . GLU A 1 99 ? -12.252 5.182 21.132 1.00 93.81 99 GLU A CA 1
ATOM 761 C C . GLU A 1 99 ? -12.457 5.894 22.477 1.00 93.81 99 GLU A C 1
ATOM 763 O O . GLU A 1 99 ? -13.584 6.018 22.954 1.00 93.81 99 GLU A O 1
ATOM 768 N N . MET A 1 100 ? -11.393 6.453 23.057 1.00 94.44 100 MET A N 1
ATOM 769 C CA . MET A 1 100 ? -11.457 7.169 24.331 1.00 94.44 100 MET A CA 1
ATOM 770 C C . MET A 1 100 ? -12.378 8.397 24.259 1.00 94.44 100 MET A C 1
ATOM 772 O O . MET A 1 100 ? -13.122 8.668 25.202 1.00 94.44 100 MET A O 1
ATOM 776 N N . LEU A 1 101 ? -12.383 9.116 23.130 1.00 94.44 101 LEU A N 1
ATOM 777 C CA . LEU A 1 101 ? -13.333 10.207 22.882 1.00 94.44 101 LEU A CA 1
ATOM 778 C C . LEU A 1 101 ? -14.782 9.704 22.844 1.00 94.44 101 LEU A C 1
ATOM 780 O O . LEU A 1 101 ? -15.671 10.354 23.391 1.00 94.44 101 LEU A O 1
ATOM 784 N N . THR A 1 102 ? -15.015 8.533 22.249 1.00 91.50 102 THR A N 1
ATOM 785 C CA . THR A 1 102 ? -16.343 7.902 22.208 1.00 91.50 102 THR A CA 1
ATOM 786 C C . THR A 1 102 ? -16.816 7.528 23.615 1.00 91.50 102 THR A C 1
ATOM 788 O O . THR A 1 102 ? -17.934 7.870 24.000 1.00 91.50 102 THR A O 1
ATOM 791 N N . ALA A 1 103 ? -15.948 6.911 24.422 1.00 89.06 103 ALA A N 1
ATOM 792 C CA . ALA A 1 103 ? -16.248 6.580 25.814 1.00 89.06 103 ALA A CA 1
ATOM 793 C C . ALA A 1 103 ? -16.548 7.833 26.654 1.00 89.06 103 ALA A C 1
ATOM 795 O O . ALA A 1 103 ? -17.493 7.853 27.443 1.00 89.06 103 ALA A O 1
ATOM 796 N N . ASN A 1 104 ? -15.786 8.911 26.446 1.00 91.75 104 ASN A N 1
ATOM 797 C CA . ASN A 1 104 ? -16.036 10.182 27.118 1.00 91.75 104 ASN A CA 1
ATOM 798 C C . ASN A 1 104 ? -17.396 10.788 26.728 1.00 91.75 104 ASN A C 1
ATOM 800 O O . ASN A 1 104 ? -18.127 11.260 27.598 1.00 91.75 104 ASN A O 1
ATOM 804 N N . ALA A 1 105 ? -17.773 10.721 25.449 1.00 89.94 105 ALA A N 1
ATOM 805 C CA . ALA A 1 105 ? -19.088 11.163 24.999 1.00 89.94 105 ALA A CA 1
ATOM 806 C C . ALA A 1 105 ? -20.218 10.348 25.652 1.00 89.94 105 ALA A C 1
ATOM 808 O O . ALA A 1 105 ? -21.200 10.932 26.107 1.00 89.94 105 ALA A O 1
ATOM 809 N N . MET A 1 106 ? -20.067 9.024 25.772 1.00 87.00 106 MET A N 1
ATOM 810 C CA . MET A 1 106 ? -21.046 8.162 26.450 1.00 87.00 106 MET A CA 1
ATOM 811 C C . MET A 1 106 ? -21.234 8.525 27.925 1.00 87.00 106 MET A C 1
ATOM 813 O O . MET A 1 106 ? -22.364 8.508 28.411 1.00 87.00 106 MET A O 1
ATOM 817 N N . GLN A 1 107 ? -20.163 8.915 28.621 1.00 86.19 107 GLN A N 1
ATOM 818 C CA . GLN A 1 107 ? -20.244 9.359 30.014 1.00 86.19 107 GLN A CA 1
ATOM 819 C C . GLN A 1 107 ? -21.159 10.584 30.179 1.00 86.19 107 GLN A C 1
ATOM 821 O O . GLN A 1 107 ? -21.885 10.691 31.163 1.00 86.19 107 GLN A O 1
ATOM 826 N N . SER A 1 108 ? -21.217 11.479 29.186 1.00 86.38 108 SER A N 1
ATOM 827 C CA . SER A 1 108 ? -22.147 12.616 29.218 1.00 86.38 108 SER A CA 1
ATOM 828 C C . SER A 1 108 ? -23.627 12.199 29.200 1.00 86.38 108 SER A C 1
ATOM 830 O O . SER A 1 108 ? -24.481 13.006 29.568 1.00 86.38 108 SER A O 1
ATOM 832 N N . TYR A 1 109 ? -23.942 10.974 28.770 1.00 86.56 109 TYR A N 1
ATOM 833 C CA . TYR A 1 109 ? -25.303 10.432 28.682 1.00 86.56 109 TYR A CA 1
ATOM 834 C C . TYR A 1 109 ? -25.631 9.432 29.798 1.00 86.56 109 TYR A C 1
ATOM 836 O O . TYR A 1 109 ? -26.700 8.822 29.776 1.00 86.56 109 TYR A O 1
ATOM 844 N N . GLU A 1 110 ? -24.755 9.288 30.796 1.00 82.50 110 GLU A N 1
ATOM 845 C CA . GLU A 1 110 ? -24.910 8.352 31.915 1.00 82.50 110 GLU A CA 1
ATOM 846 C C . GLU A 1 110 ? -26.275 8.493 32.616 1.00 82.50 110 GLU A C 1
ATOM 848 O O . GLU A 1 110 ? -26.967 7.499 32.826 1.00 82.50 110 GLU A O 1
ATOM 853 N N . GLY A 1 111 ? -26.734 9.726 32.860 1.00 81.75 111 GLY A N 1
ATOM 854 C CA . GLY A 1 111 ? -28.030 9.982 33.503 1.00 81.75 111 GLY A CA 1
ATOM 855 C C . GLY A 1 111 ? -29.263 9.601 32.668 1.00 81.75 111 GLY A C 1
ATOM 856 O O . GLY A 1 111 ? -30.335 9.374 33.227 1.00 81.75 111 GLY A O 1
ATOM 857 N N . GLU A 1 112 ? -29.146 9.512 31.340 1.00 82.38 112 GLU A N 1
ATOM 858 C CA . GLU A 1 112 ? -30.224 9.007 30.474 1.00 82.38 112 GLU A CA 1
ATOM 859 C C . GLU A 1 112 ? -30.141 7.481 30.316 1.00 82.38 112 GLU A C 1
ATOM 861 O O . GLU A 1 112 ? -31.172 6.805 30.276 1.00 82.38 112 GLU A O 1
ATOM 866 N N . LEU A 1 113 ? -28.925 6.923 30.310 1.00 80.69 113 LEU A N 1
ATOM 867 C CA . LEU A 1 113 ? -28.693 5.477 30.329 1.00 80.69 113 LEU A CA 1
ATOM 868 C C . LEU A 1 113 ? -29.200 4.834 31.628 1.00 80.69 113 LEU A C 1
ATOM 870 O O . LEU A 1 113 ? -29.738 3.731 31.584 1.00 80.69 113 LEU A O 1
ATOM 874 N N . GLU A 1 114 ? -29.115 5.528 32.765 1.00 80.69 114 GLU A N 1
ATOM 875 C CA . GLU A 1 114 ? -29.654 5.049 34.046 1.00 80.69 114 GLU A CA 1
ATOM 876 C C . GLU A 1 114 ? -31.186 4.902 34.014 1.00 80.69 114 GLU A C 1
ATOM 878 O O . GLU A 1 114 ? -31.740 3.935 34.542 1.00 80.69 114 GLU A O 1
ATOM 883 N N . LYS A 1 115 ? -31.891 5.812 33.327 1.00 84.19 115 LYS A N 1
ATOM 884 C CA . LYS A 1 115 ? -33.359 5.756 33.178 1.00 84.19 115 LYS A CA 1
ATOM 885 C C . LYS A 1 115 ? -33.814 4.601 32.292 1.00 84.19 115 LYS A C 1
ATOM 887 O O . LYS A 1 115 ? -34.929 4.105 32.449 1.00 84.19 115 LYS A O 1
ATOM 892 N N . ALA A 1 116 ? -32.973 4.191 31.350 1.00 82.94 116 ALA A N 1
ATOM 893 C CA . ALA A 1 116 ? -33.273 3.142 30.392 1.00 82.94 116 ALA A CA 1
ATOM 894 C C . ALA A 1 116 ? -32.061 2.224 30.210 1.00 82.94 116 ALA A C 1
ATOM 896 O O . ALA A 1 116 ? -31.493 2.137 29.124 1.00 82.94 116 ALA A O 1
ATOM 897 N N . ILE A 1 117 ? -31.725 1.475 31.267 1.00 83.38 117 ILE A N 1
ATOM 898 C CA . ILE A 1 117 ? -30.622 0.494 31.283 1.00 83.38 117 ILE A CA 1
ATOM 899 C C . ILE A 1 117 ? -30.712 -0.492 30.112 1.00 83.38 117 ILE A C 1
ATOM 901 O O . ILE A 1 117 ? -29.697 -0.950 29.608 1.00 83.38 117 ILE A O 1
ATOM 905 N N . VAL A 1 118 ? -31.917 -0.780 29.614 1.00 85.88 118 VAL A N 1
ATOM 906 C CA . VAL A 1 118 ? -32.120 -1.639 28.437 1.00 85.88 118 VAL A CA 1
ATOM 907 C C . VAL A 1 118 ? -31.358 -1.137 27.199 1.00 85.88 118 VAL A C 1
ATOM 909 O O . VAL A 1 118 ? -30.974 -1.950 26.367 1.00 85.88 118 VAL A O 1
ATOM 912 N N . LEU A 1 119 ? -31.085 0.166 27.075 1.00 82.06 119 LEU A N 1
ATOM 913 C CA . LEU A 1 119 ? -30.312 0.725 25.963 1.00 82.06 119 LEU A CA 1
ATOM 914 C C . LEU A 1 119 ? -28.854 0.243 25.944 1.00 82.06 119 LEU A C 1
ATOM 916 O O . LEU A 1 119 ? -28.286 0.119 24.863 1.00 82.06 119 LEU A O 1
ATOM 920 N N . THR A 1 120 ? -28.254 -0.081 27.096 1.00 83.38 120 THR A N 1
ATOM 921 C CA . THR A 1 120 ? -26.865 -0.572 27.142 1.00 83.38 120 THR A CA 1
ATOM 922 C C . THR A 1 120 ? -26.734 -1.988 26.589 1.00 83.38 120 THR A C 1
ATOM 924 O O . THR A 1 120 ? -25.693 -2.319 26.038 1.00 83.38 120 THR A O 1
ATOM 927 N N . LEU A 1 121 ? -27.803 -2.796 26.632 1.00 84.88 121 LEU A N 1
ATOM 928 C CA . LEU A 1 121 ? -27.841 -4.134 26.020 1.00 84.88 121 LEU A CA 1
ATOM 929 C C . LEU A 1 121 ? -27.737 -4.100 24.488 1.00 84.88 121 LEU A C 1
ATOM 931 O O . LEU A 1 121 ? -27.477 -5.133 23.876 1.00 84.88 121 LEU A O 1
ATOM 935 N N . PHE A 1 122 ? -27.968 -2.940 23.869 1.00 87.50 122 PHE A N 1
ATOM 936 C CA . PHE A 1 122 ? -27.825 -2.744 22.427 1.00 87.50 122 PHE A CA 1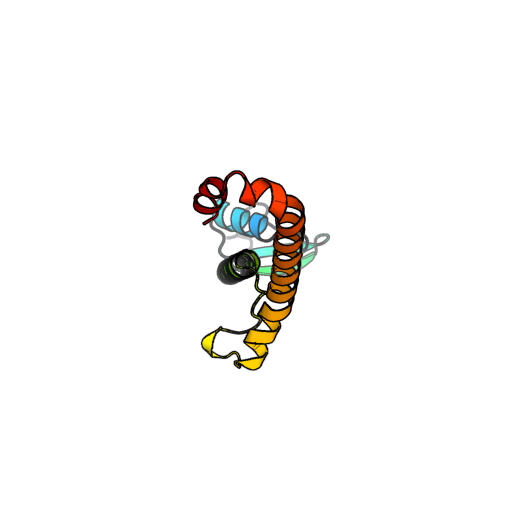
ATOM 937 C C . PHE A 1 122 ? -26.444 -2.204 22.023 1.00 87.50 122 PHE A C 1
ATOM 939 O O . PHE A 1 122 ? -26.195 -2.057 20.827 1.00 87.50 122 PHE A O 1
ATOM 946 N N . ILE A 1 123 ? -25.557 -1.919 22.986 1.00 86.31 123 ILE A N 1
ATOM 947 C CA . ILE A 1 123 ? -24.152 -1.584 22.729 1.00 86.31 123 ILE A CA 1
ATOM 948 C C . ILE A 1 123 ? -23.365 -2.905 22.761 1.00 86.31 123 ILE A C 1
ATOM 950 O O . ILE A 1 123 ? -23.322 -3.534 23.820 1.00 86.31 123 ILE A O 1
ATOM 954 N N . PRO A 1 124 ? -22.829 -3.366 21.615 1.00 75.44 124 PRO A N 1
ATOM 955 C CA . PRO A 1 124 ? -22.111 -4.634 21.528 1.00 75.44 124 PRO A CA 1
ATOM 956 C C . PRO A 1 124 ? -20.741 -4.602 22.214 1.00 75.44 124 PRO A C 1
ATOM 958 O O . PRO A 1 124 ? -20.156 -3.502 22.340 1.00 75.44 124 PRO A O 1
#

Secondary structure (DSSP, 8-state):
-TTTS-SSPPP-B-TT--HHHHHHHHHHTT-SEEEEEETTEEEEEEEHHHHHHHHHHHHHHHHHHHTT-PPPSS-TTTS-HHHHHHHHHHHHHHHHHHHHHHHHHHHTTHHHHHHTGGGGGG--

Radius of gyration: 26.31 Å; chains: 1; bounding box: 50×27×77 Å

Foldseek 3Di:
DVVPDDPDDAAAAEPPDDLVNVLCVCVVVVHQWHFHDDPNDTPDIDGNVNSVVVVVQVVQQVVQVVVQFHRDPDPPVPDDPVVRCVRRVVSVVVVVVVVVVVVVVVVVCVVVCVVPVVVVVVVD